Protein AF-A0A7W3PB83-F1 (afdb_monomer_lite)

Secondary structure (DSSP, 8-state):
--HHHHHHHTT-HHHHHHHHHTT-HHHHHHHHHHTT--HHHHHHHHHHHHH-GGGGT-PPP-

Structure (mmCIF, N/CA/C/O backbone):
data_AF-A0A7W3PB83-F1
#
_entry.id   AF-A0A7W3PB83-F1
#
loop_
_atom_site.group_PDB
_atom_site.id
_atom_site.type_symbol
_atom_site.label_atom_id
_atom_site.label_alt_id
_atom_site.label_comp_id
_atom_site.label_asym_id
_atom_site.label_entity_id
_atom_site.label_seq_id
_atom_site.pdbx_PDB_ins_code
_atom_site.Cartn_x
_atom_site.Cartn_y
_atom_site.Cartn_z
_atom_site.occupancy
_atom_site.B_iso_or_equiv
_atom_site.auth_seq_id
_atom_site.auth_comp_id
_atom_site.auth_asym_id
_atom_site.auth_atom_id
_atom_site.pdbx_PDB_model_num
ATOM 1 N N . MET A 1 1 ? 1.230 -3.157 15.568 1.00 74.12 1 MET A N 1
ATOM 2 C CA . MET A 1 1 ? 0.532 -3.738 14.410 1.00 74.12 1 MET A CA 1
ATOM 3 C C . MET A 1 1 ? 1.193 -3.237 13.133 1.00 74.12 1 MET A C 1
ATOM 5 O O . MET A 1 1 ? 1.370 -2.029 12.993 1.00 74.12 1 MET A O 1
ATOM 9 N N . THR A 1 2 ? 1.614 -4.144 12.259 1.00 88.88 2 THR A N 1
ATOM 10 C CA . THR A 1 2 ? 2.214 -3.860 10.948 1.00 88.88 2 THR A CA 1
ATOM 11 C C . THR A 1 2 ? 1.148 -3.426 9.932 1.00 88.88 2 THR A C 1
ATOM 13 O O . THR A 1 2 ? -0.052 -3.512 10.193 1.00 88.88 2 THR A O 1
ATOM 16 N N . VAL A 1 3 ? 1.569 -2.937 8.758 1.00 88.25 3 VAL A N 1
ATOM 17 C CA . VAL A 1 3 ? 0.644 -2.586 7.663 1.00 88.25 3 VAL A CA 1
ATOM 18 C C . VAL A 1 3 ? -0.143 -3.813 7.195 1.00 88.25 3 VAL A C 1
ATOM 20 O O . VAL A 1 3 ? -1.362 -3.730 7.091 1.00 88.25 3 VAL A O 1
ATOM 23 N N . ASN A 1 4 ? 0.520 -4.957 7.001 1.00 88.75 4 ASN A N 1
ATOM 24 C CA . ASN A 1 4 ? -0.142 -6.191 6.566 1.00 88.75 4 ASN A CA 1
ATOM 25 C C . ASN A 1 4 ? -1.173 -6.678 7.583 1.00 88.75 4 ASN A C 1
ATOM 27 O O . ASN A 1 4 ? -2.278 -7.037 7.198 1.00 88.75 4 ASN A O 1
ATOM 31 N N . GLU A 1 5 ? -0.861 -6.627 8.879 1.00 92.56 5 GLU A N 1
ATOM 32 C CA . GLU A 1 5 ? -1.830 -6.984 9.924 1.00 92.56 5 GLU A CA 1
ATOM 33 C C . GLU A 1 5 ? -3.068 -6.077 9.883 1.00 92.56 5 GLU A C 1
ATOM 35 O O . GLU A 1 5 ? -4.190 -6.565 10.008 1.00 92.56 5 GLU A O 1
ATOM 40 N N . ARG A 1 6 ? -2.887 -4.770 9.636 1.00 94.00 6 ARG A N 1
ATOM 41 C CA . ARG A 1 6 ? -4.015 -3.845 9.441 1.00 94.00 6 ARG A CA 1
ATOM 42 C C . ARG A 1 6 ? -4.8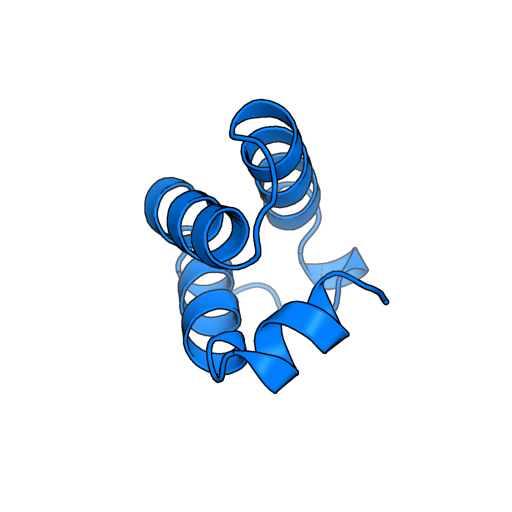36 -4.179 8.198 1.00 94.00 6 ARG A C 1
ATOM 44 O O . ARG A 1 6 ? -6.060 -4.149 8.262 1.00 94.00 6 ARG A O 1
ATOM 51 N N . LEU A 1 7 ? -4.178 -4.495 7.084 1.00 94.44 7 LEU A N 1
ATOM 52 C CA . LEU A 1 7 ? -4.841 -4.870 5.832 1.00 94.44 7 LEU A CA 1
ATOM 53 C C . LEU A 1 7 ? -5.630 -6.174 5.977 1.00 94.44 7 LEU A C 1
ATOM 55 O O . LEU A 1 7 ? -6.756 -6.256 5.493 1.00 94.44 7 LEU A O 1
ATOM 59 N N . VAL A 1 8 ? -5.075 -7.167 6.676 1.00 94.50 8 VAL A N 1
ATOM 60 C CA . VAL A 1 8 ? -5.758 -8.429 6.991 1.00 94.50 8 VAL A CA 1
ATOM 61 C C . VAL A 1 8 ? -6.977 -8.173 7.870 1.00 94.50 8 VAL A C 1
ATOM 63 O O . VAL A 1 8 ? -8.070 -8.621 7.532 1.00 94.50 8 VAL A O 1
ATOM 66 N N . ALA A 1 9 ? -6.823 -7.405 8.953 1.00 94.69 9 ALA A N 1
ATOM 67 C CA . ALA A 1 9 ? -7.928 -7.073 9.852 1.00 94.69 9 ALA A CA 1
ATOM 68 C C . ALA A 1 9 ? -9.060 -6.302 9.147 1.00 94.69 9 ALA A C 1
ATOM 70 O O . ALA A 1 9 ? -10.225 -6.464 9.501 1.00 94.69 9 ALA A O 1
ATOM 71 N N . ALA A 1 10 ? -8.725 -5.491 8.139 1.00 95.00 10 ALA A N 1
ATOM 72 C CA . ALA A 1 10 ? -9.683 -4.742 7.330 1.00 95.00 10 ALA A CA 1
ATOM 73 C C . ALA A 1 10 ? -10.246 -5.527 6.126 1.00 95.00 10 ALA A C 1
ATOM 75 O O . ALA A 1 10 ? -11.102 -5.005 5.417 1.00 95.00 10 ALA A O 1
ATOM 76 N N . GLY A 1 11 ? -9.769 -6.749 5.852 1.00 96.12 11 GLY A N 1
ATOM 77 C CA . GLY A 1 11 ? -10.162 -7.516 4.662 1.00 96.12 11 GLY A CA 1
ATOM 78 C C . GLY A 1 11 ? -9.678 -6.914 3.334 1.00 96.12 11 GLY A C 1
ATOM 79 O O . GLY A 1 11 ? -10.224 -7.227 2.280 1.00 96.12 11 GLY A O 1
ATOM 80 N N . LEU A 1 12 ? -8.657 -6.052 3.372 1.00 96.88 12 LEU A N 1
ATOM 81 C CA . LEU A 1 12 ? -8.148 -5.298 2.221 1.00 96.88 12 LEU A CA 1
ATOM 82 C C . LEU A 1 12 ? -6.898 -5.914 1.580 1.00 96.88 12 LEU A C 1
ATOM 84 O O . LEU A 1 12 ? -6.445 -5.412 0.553 1.00 96.88 12 LEU A O 1
ATOM 88 N N . LEU A 1 13 ? -6.345 -6.993 2.151 1.00 93.94 13 LEU A N 1
ATOM 89 C CA . LEU A 1 13 ? -5.101 -7.605 1.664 1.00 93.94 13 LEU A CA 1
ATOM 90 C C . LEU A 1 13 ? -5.185 -7.999 0.178 1.00 93.94 13 LEU A C 1
ATOM 92 O O . LEU A 1 13 ? -4.314 -7.627 -0.593 1.00 93.94 13 LEU A O 1
ATOM 96 N N . GLY A 1 14 ? -6.277 -8.633 -0.260 1.00 94.12 14 GLY A N 1
ATOM 97 C CA . GLY A 1 14 ? -6.434 -9.000 -1.674 1.00 94.12 14 GLY A CA 1
ATOM 98 C C . GLY A 1 14 ? -6.540 -7.795 -2.621 1.00 94.12 14 GLY A C 1
ATOM 99 O O . GLY A 1 14 ? -6.072 -7.856 -3.754 1.00 94.12 14 GLY A O 1
ATOM 100 N N . GLN A 1 15 ? -7.123 -6.679 -2.166 1.00 95.94 15 GLN A N 1
ATOM 101 C CA . GLN A 1 15 ? -7.198 -5.449 -2.964 1.00 95.94 15 GLN A CA 1
ATOM 102 C C . GLN A 1 15 ? -5.840 -4.742 -3.036 1.00 95.94 15 GLN A C 1
ATOM 104 O O . GLN A 1 15 ? -5.505 -4.158 -4.065 1.00 95.94 15 GLN A O 1
ATOM 109 N N . TRP A 1 16 ? -5.073 -4.797 -1.946 1.00 95.12 16 TRP A N 1
ATOM 110 C CA . TRP A 1 16 ? -3.690 -4.343 -1.904 1.00 95.12 16 TRP A CA 1
ATOM 111 C C . TRP A 1 16 ? -2.824 -5.136 -2.886 1.00 95.12 16 TRP A C 1
ATOM 113 O O . TRP A 1 16 ? -2.196 -4.522 -3.746 1.00 95.12 16 TRP A O 1
ATOM 123 N N . ASP A 1 17 ? -2.861 -6.469 -2.820 1.00 93.81 17 ASP A N 1
ATOM 124 C CA . ASP A 1 17 ? -2.037 -7.326 -3.674 1.00 93.81 17 ASP A CA 1
ATOM 125 C C . ASP A 1 17 ? -2.355 -7.105 -5.157 1.00 93.81 17 ASP A C 1
ATOM 127 O O . ASP A 1 17 ? -1.461 -6.815 -5.948 1.00 93.81 17 ASP A O 1
ATOM 131 N N . ALA A 1 18 ? -3.643 -7.090 -5.520 1.00 94.06 18 ALA A N 1
ATOM 132 C CA . ALA A 1 18 ? -4.070 -6.819 -6.891 1.00 94.06 18 ALA A CA 1
ATOM 133 C C . ALA A 1 18 ? -3.634 -5.430 -7.396 1.00 94.06 18 ALA A C 1
ATOM 135 O O . ALA A 1 18 ? -3.312 -5.269 -8.573 1.00 94.06 18 ALA A O 1
ATOM 136 N N . ALA A 1 19 ? -3.623 -4.413 -6.525 1.00 94.94 19 ALA A N 1
ATOM 137 C CA . ALA A 1 19 ? -3.177 -3.072 -6.892 1.00 94.94 19 ALA A CA 1
ATOM 138 C C . ALA A 1 19 ? -1.662 -3.011 -7.135 1.00 94.94 19 ALA A C 1
ATOM 140 O O . ALA A 1 19 ? -1.230 -2.331 -8.066 1.00 94.94 19 ALA A O 1
ATOM 141 N N . ILE A 1 20 ? -0.866 -3.714 -6.323 1.00 94.94 20 ILE A N 1
ATOM 142 C CA . ILE A 1 20 ? 0.587 -3.790 -6.501 1.00 94.94 20 ILE A CA 1
ATOM 143 C C . ILE A 1 20 ? 0.944 -4.602 -7.748 1.00 94.94 20 ILE A C 1
ATOM 145 O O . ILE A 1 20 ? 1.747 -4.126 -8.551 1.00 94.94 20 ILE A O 1
ATOM 149 N N . ASP A 1 21 ? 0.296 -5.747 -7.969 1.00 92.44 21 ASP A N 1
ATOM 150 C CA . ASP A 1 21 ? 0.512 -6.587 -9.154 1.00 92.44 21 ASP A CA 1
ATOM 151 C C . ASP A 1 21 ? 0.169 -5.847 -10.456 1.00 92.44 21 ASP A C 1
ATOM 153 O O . ASP A 1 21 ? 0.883 -5.956 -11.453 1.00 92.44 21 ASP A O 1
ATOM 157 N N . ALA A 1 22 ? -0.892 -5.034 -10.445 1.00 92.75 22 ALA A N 1
ATOM 158 C CA . ALA A 1 22 ? -1.273 -4.192 -11.579 1.00 92.75 22 ALA A CA 1
ATOM 159 C C . ALA A 1 22 ? -0.412 -2.921 -11.730 1.00 92.75 22 ALA A C 1
ATOM 161 O O . ALA A 1 22 ? -0.574 -2.183 -12.704 1.00 92.75 22 ALA A O 1
ATOM 162 N N . GLY A 1 23 ? 0.456 -2.610 -10.760 1.00 93.81 23 GLY A N 1
ATOM 163 C CA . GLY A 1 23 ? 1.193 -1.346 -10.710 1.00 93.81 23 GLY A CA 1
ATOM 164 C C . GLY A 1 23 ? 0.304 -0.106 -10.524 1.00 93.81 23 GLY A C 1
ATOM 165 O O . GLY A 1 23 ? 0.744 1.014 -10.798 1.00 93.81 23 GLY A O 1
ATOM 166 N N . ASP A 1 24 ? -0.945 -0.261 -10.061 1.00 95.94 24 ASP A N 1
ATOM 167 C CA . ASP A 1 24 ? -1.868 0.857 -9.836 1.00 95.94 24 ASP A CA 1
ATOM 168 C C . ASP A 1 24 ? -1.543 1.560 -8.515 1.00 95.94 24 ASP A C 1
ATOM 170 O O . ASP A 1 24 ? -2.176 1.369 -7.470 1.00 95.94 24 ASP A O 1
ATOM 174 N N . ARG A 1 25 ? -0.554 2.451 -8.594 1.00 96.31 25 ARG A N 1
ATOM 175 C CA . ARG A 1 25 ? -0.121 3.316 -7.494 1.00 96.31 25 ARG A CA 1
ATOM 176 C C . ARG A 1 25 ? -1.288 4.027 -6.808 1.00 96.31 25 ARG A C 1
ATOM 178 O O . ARG A 1 25 ? -1.315 4.151 -5.585 1.00 96.31 25 ARG A O 1
ATOM 185 N N . ARG A 1 26 ? -2.247 4.545 -7.580 1.00 96.62 26 ARG A N 1
ATOM 186 C CA . ARG A 1 26 ? -3.350 5.348 -7.038 1.00 96.62 26 ARG A CA 1
ATOM 187 C C . ARG A 1 26 ? -4.288 4.474 -6.213 1.00 96.62 26 ARG A C 1
ATOM 189 O O . ARG A 1 26 ? -4.727 4.907 -5.147 1.00 96.62 26 ARG A O 1
ATOM 196 N N . LEU A 1 27 ? -4.601 3.276 -6.700 1.00 96.25 27 LEU A N 1
ATOM 197 C CA . LEU A 1 27 ? -5.413 2.314 -5.964 1.00 96.25 27 LEU A CA 1
ATOM 198 C C . LEU A 1 27 ? -4.685 1.827 -4.706 1.00 96.25 27 LEU A C 1
ATOM 200 O O . LEU A 1 27 ? -5.276 1.858 -3.629 1.00 96.25 27 LEU A O 1
ATOM 204 N N . ALA A 1 28 ? -3.400 1.486 -4.811 1.00 96.38 28 ALA A N 1
ATOM 205 C CA . ALA A 1 28 ? -2.594 1.034 -3.679 1.00 96.38 28 ALA A CA 1
ATOM 206 C C . ALA A 1 28 ? -2.547 2.079 -2.543 1.00 96.38 28 ALA A C 1
ATOM 208 O O . ALA A 1 28 ? -2.756 1.747 -1.376 1.00 96.38 28 ALA A O 1
ATOM 209 N N . ILE A 1 29 ? -2.384 3.369 -2.872 1.00 97.38 29 ILE A N 1
ATOM 210 C CA . ILE A 1 29 ? -2.420 4.460 -1.879 1.00 97.38 29 ILE A CA 1
ATOM 211 C C . ILE A 1 29 ? -3.785 4.539 -1.193 1.00 97.38 29 ILE A C 1
ATOM 213 O O . ILE A 1 29 ? -3.852 4.653 0.032 1.00 97.38 29 ILE A O 1
ATOM 217 N N . LYS A 1 30 ? -4.880 4.454 -1.961 1.00 96.81 30 LYS A N 1
ATOM 218 C CA . LYS A 1 30 ? -6.240 4.477 -1.401 1.00 96.81 30 LYS A CA 1
ATOM 219 C C . LYS A 1 30 ? -6.481 3.316 -0.441 1.00 96.81 30 LYS A C 1
ATOM 221 O O . LYS A 1 30 ? -7.160 3.504 0.563 1.00 96.81 30 LYS A O 1
ATOM 226 N N . VAL A 1 31 ? -5.941 2.134 -0.733 1.00 96.88 31 VAL A N 1
ATOM 227 C CA . VAL A 1 31 ? -6.044 0.970 0.157 1.00 96.88 31 VAL A CA 1
ATOM 228 C C . VAL A 1 31 ? -5.302 1.227 1.474 1.00 96.88 31 VAL A C 1
ATOM 230 O O . VAL A 1 31 ? -5.865 1.008 2.544 1.00 96.88 31 VAL A O 1
ATOM 233 N N . LEU A 1 32 ? -4.089 1.790 1.432 1.00 96.06 32 LEU A N 1
ATOM 234 C CA . LEU A 1 32 ? -3.345 2.120 2.656 1.00 96.06 32 LEU A CA 1
ATOM 235 C C . LEU A 1 32 ? -4.009 3.225 3.491 1.00 96.06 32 LEU A C 1
ATOM 237 O O . LEU A 1 32 ? -3.996 3.172 4.720 1.00 96.06 32 LEU A O 1
ATOM 241 N N . GLN A 1 33 ? -4.638 4.210 2.851 1.00 96.50 33 GLN A N 1
ATOM 242 C CA . GLN A 1 33 ? -5.381 5.255 3.561 1.00 96.50 33 GLN A CA 1
ATOM 243 C C . GLN A 1 33 ? -6.585 4.699 4.339 1.00 96.50 33 GLN A C 1
ATOM 2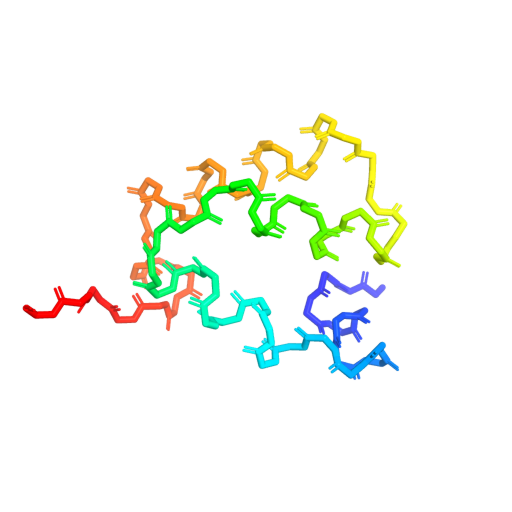45 O O . GLN A 1 33 ? -6.902 5.207 5.413 1.00 96.50 33 GLN A O 1
ATOM 250 N N . GLN A 1 34 ? -7.218 3.623 3.854 1.00 95.19 34 GLN A N 1
ATOM 251 C CA . GLN A 1 34 ? -8.321 2.961 4.564 1.00 95.19 34 GLN A CA 1
ATOM 252 C C . GLN A 1 34 ? -7.874 2.288 5.868 1.00 95.19 34 GLN A C 1
ATOM 254 O O . GLN A 1 34 ? -8.681 2.120 6.777 1.00 95.19 34 GLN A O 1
ATOM 259 N N . VAL A 1 35 ? -6.584 1.971 6.004 1.00 93.75 35 VAL A N 1
ATOM 260 C CA . VAL A 1 35 ? -5.994 1.439 7.243 1.00 93.75 35 VAL A CA 1
ATOM 261 C C . VAL A 1 35 ? -5.284 2.511 8.077 1.00 93.75 35 VAL A C 1
ATOM 263 O O . VAL A 1 35 ? -4.316 2.229 8.788 1.00 93.75 35 VAL A O 1
ATOM 266 N N . ALA A 1 36 ? -5.790 3.747 8.005 1.00 88.12 36 ALA A N 1
ATOM 267 C CA . ALA A 1 36 ? -5.353 4.907 8.782 1.00 88.12 36 ALA A CA 1
ATOM 268 C C . ALA A 1 36 ? -3.885 5.325 8.565 1.00 88.12 36 ALA A C 1
ATOM 270 O O . ALA A 1 36 ? -3.281 5.954 9.436 1.00 88.12 36 ALA A O 1
ATOM 271 N N . MET A 1 37 ? -3.295 5.013 7.406 1.00 91.25 37 MET A N 1
ATOM 272 C CA . MET A 1 37 ? -2.050 5.667 6.998 1.00 91.25 37 MET A CA 1
ATOM 273 C C . MET A 1 37 ? -2.326 7.056 6.428 1.00 91.25 37 MET A C 1
ATOM 275 O O . MET A 1 37 ? -3.268 7.260 5.661 1.00 91.25 37 MET A O 1
ATOM 279 N N . SER A 1 38 ? -1.462 8.012 6.774 1.00 94.25 38 SER A N 1
ATOM 280 C CA . SER A 1 38 ? -1.471 9.333 6.149 1.00 94.25 38 SER A CA 1
ATOM 281 C C . SER A 1 38 ? -1.197 9.220 4.647 1.00 94.25 38 SER A C 1
ATOM 283 O O . SER A 1 38 ? -0.578 8.259 4.180 1.00 94.25 38 SER A O 1
ATOM 285 N N . ALA A 1 39 ? -1.637 10.222 3.883 1.00 92.38 39 ALA A N 1
ATOM 286 C CA . ALA A 1 39 ? -1.410 10.262 2.441 1.00 92.38 39 ALA A CA 1
ATOM 287 C C . ALA A 1 39 ? 0.082 10.174 2.081 1.00 92.38 39 ALA A C 1
ATOM 289 O O . ALA A 1 39 ? 0.442 9.401 1.196 1.00 92.38 39 ALA A O 1
ATOM 290 N N . ASP A 1 40 ? 0.940 10.884 2.816 1.00 95.25 40 ASP A N 1
ATOM 291 C CA . ASP A 1 40 ? 2.382 10.911 2.557 1.00 95.25 40 ASP A CA 1
ATOM 292 C C . ASP A 1 40 ? 3.043 9.564 2.861 1.00 95.25 40 ASP A C 1
ATOM 294 O O . ASP A 1 40 ? 3.812 9.046 2.051 1.00 95.25 40 ASP A O 1
ATOM 298 N N . SER A 1 41 ? 2.704 8.938 3.995 1.00 94.44 41 SER A N 1
ATOM 299 C CA . SER A 1 41 ? 3.242 7.617 4.338 1.00 94.44 41 SER A CA 1
ATOM 300 C C . SER A 1 41 ? 2.728 6.530 3.395 1.00 94.44 41 SER A C 1
ATOM 302 O O . SER A 1 41 ? 3.475 5.608 3.066 1.00 94.44 41 SER A O 1
ATOM 304 N N . ALA A 1 42 ? 1.476 6.628 2.937 1.00 95.62 42 ALA A N 1
ATOM 305 C CA . ALA A 1 42 ? 0.909 5.732 1.932 1.00 95.62 42 ALA A CA 1
ATOM 306 C C . ALA A 1 42 ? 1.620 5.864 0.590 1.00 95.62 42 ALA A C 1
ATOM 308 O O . ALA A 1 42 ? 2.035 4.851 0.032 1.00 95.62 42 ALA A O 1
ATOM 309 N N . ALA A 1 43 ? 1.828 7.092 0.115 1.00 96.62 43 ALA A N 1
ATOM 310 C CA . ALA A 1 43 ? 2.583 7.354 -1.101 1.00 96.62 43 ALA A CA 1
ATOM 311 C C . ALA A 1 43 ? 4.004 6.781 -1.017 1.00 96.62 43 ALA A C 1
ATOM 313 O O . ALA A 1 43 ? 4.371 5.967 -1.857 1.00 96.62 43 ALA A O 1
ATOM 314 N N . ALA A 1 4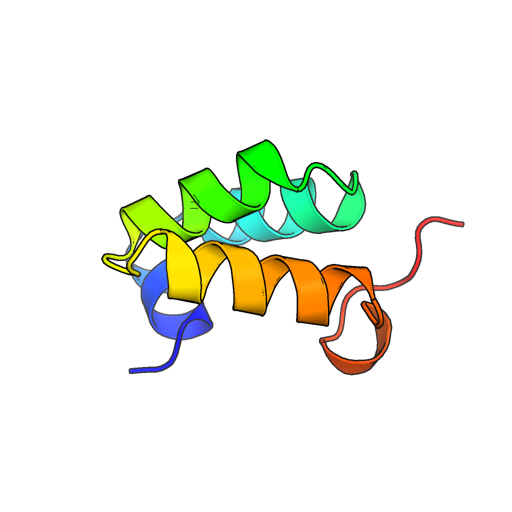4 ? 4.754 7.113 0.038 1.00 95.94 44 ALA A N 1
ATOM 315 C CA . ALA A 1 44 ? 6.126 6.638 0.215 1.00 95.94 44 ALA A CA 1
ATOM 316 C C . ALA A 1 44 ? 6.221 5.104 0.290 1.00 95.94 44 ALA A C 1
ATOM 318 O O . ALA A 1 44 ? 7.135 4.507 -0.275 1.00 95.94 44 ALA A O 1
ATOM 319 N N . THR A 1 45 ? 5.263 4.457 0.962 1.00 94.38 45 THR A N 1
ATOM 320 C CA . THR A 1 45 ? 5.215 2.991 1.068 1.00 94.38 45 THR A CA 1
ATOM 321 C C . THR A 1 45 ? 4.954 2.350 -0.289 1.00 94.38 45 THR A C 1
ATOM 323 O O . THR A 1 45 ? 5.663 1.426 -0.674 1.00 94.38 45 THR A O 1
ATOM 326 N N . VAL A 1 46 ? 3.964 2.848 -1.030 1.00 95.88 46 VAL A N 1
ATOM 327 C CA . VAL A 1 46 ? 3.643 2.334 -2.367 1.00 95.88 46 VAL A CA 1
ATOM 328 C C . VAL A 1 46 ? 4.805 2.555 -3.326 1.00 95.88 46 VAL A C 1
ATOM 330 O O . VAL A 1 46 ? 5.161 1.638 -4.056 1.00 95.88 46 VAL A O 1
ATOM 333 N N . ASP A 1 47 ? 5.437 3.727 -3.289 1.00 95.94 47 ASP A N 1
ATOM 334 C CA . ASP A 1 47 ? 6.584 4.041 -4.142 1.00 95.94 47 ASP A CA 1
ATOM 335 C C . ASP A 1 47 ? 7.762 3.097 -3.868 1.00 95.94 47 ASP A C 1
ATOM 337 O O . ASP A 1 47 ? 8.365 2.576 -4.806 1.00 95.94 47 ASP A O 1
ATOM 341 N N . ALA A 1 48 ? 8.047 2.801 -2.595 1.00 95.12 48 ALA A N 1
ATOM 342 C CA . ALA A 1 48 ? 9.075 1.834 -2.217 1.00 95.12 48 ALA A CA 1
ATOM 343 C C . ALA A 1 48 ? 8.747 0.410 -2.699 1.00 95.12 48 ALA A C 1
ATOM 345 O O . ALA A 1 48 ? 9.621 -0.277 -3.232 1.00 95.12 48 ALA A O 1
ATOM 346 N N . VAL A 1 49 ? 7.488 -0.024 -2.554 1.00 94.00 49 VAL A N 1
ATOM 347 C CA . VAL A 1 49 ? 7.042 -1.352 -3.000 1.00 94.00 49 VAL A CA 1
ATOM 348 C C . VAL A 1 49 ? 7.128 -1.474 -4.517 1.00 94.00 49 VAL A C 1
ATOM 350 O O . VAL A 1 49 ? 7.718 -2.429 -5.011 1.00 94.00 49 VAL A O 1
ATOM 353 N N . LEU A 1 50 ? 6.623 -0.492 -5.265 1.00 93.12 50 LEU A N 1
ATOM 354 C CA . LEU A 1 50 ? 6.653 -0.506 -6.730 1.00 93.12 50 LEU A CA 1
ATOM 355 C C . LEU A 1 50 ? 8.075 -0.389 -7.295 1.00 93.12 50 LEU A C 1
ATOM 357 O O . LEU A 1 50 ? 8.358 -0.946 -8.355 1.00 93.12 50 LEU A O 1
ATOM 361 N N . ALA A 1 51 ? 8.989 0.286 -6.592 1.00 94.50 51 ALA A N 1
ATOM 362 C CA . ALA A 1 51 ? 10.394 0.355 -6.984 1.00 94.50 51 ALA A CA 1
ATOM 363 C C . ALA A 1 51 ? 11.127 -0.987 -6.821 1.00 94.50 51 ALA A C 1
ATOM 365 O O . ALA A 1 51 ? 12.110 -1.247 -7.519 1.00 94.50 51 ALA A O 1
ATOM 366 N N . SER A 1 52 ? 10.698 -1.848 -5.893 1.00 91.69 52 SER A N 1
ATOM 367 C CA . SER A 1 52 ? 11.319 -3.161 -5.660 1.00 91.69 52 SER A CA 1
ATOM 368 C C . SER A 1 52 ? 10.311 -4.227 -5.202 1.00 91.69 52 SER A C 1
ATOM 370 O O . SER A 1 52 ? 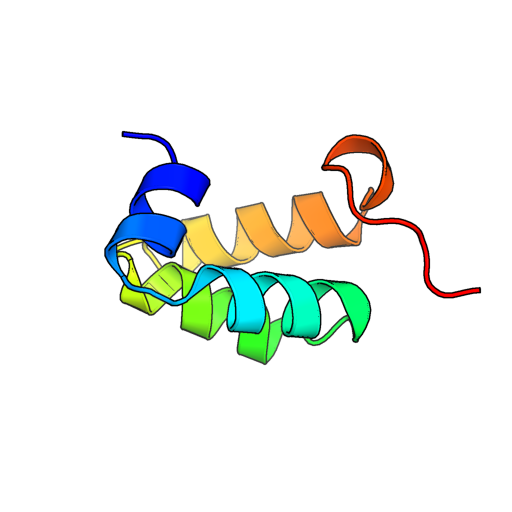10.437 -4.742 -4.089 1.00 91.69 52 SER A O 1
ATOM 372 N N . PRO A 1 53 ? 9.355 -4.639 -6.060 1.00 88.38 53 PRO A N 1
ATOM 373 C CA . PRO A 1 53 ? 8.248 -5.511 -5.650 1.00 88.38 53 PRO A CA 1
ATOM 374 C C . PRO A 1 53 ? 8.724 -6.845 -5.060 1.00 88.38 53 PRO A C 1
ATOM 376 O O . PRO A 1 53 ? 8.234 -7.283 -4.021 1.00 88.38 53 PRO A O 1
ATOM 379 N N . SER A 1 54 ? 9.779 -7.429 -5.639 1.00 89.00 54 SER A N 1
ATOM 380 C CA . SER A 1 54 ? 10.357 -8.702 -5.194 1.00 89.00 54 SER A CA 1
ATOM 381 C C . SER A 1 54 ? 10.951 -8.652 -3.785 1.00 89.00 54 SER A C 1
ATOM 383 O O . SER A 1 54 ? 10.919 -9.658 -3.084 1.00 89.00 54 SER A O 1
ATOM 385 N N . TYR A 1 55 ? 11.476 -7.499 -3.350 1.00 89.56 55 TYR A N 1
ATOM 386 C CA . TYR A 1 55 ? 11.954 -7.325 -1.973 1.00 89.56 55 TYR A CA 1
ATOM 387 C C . TYR A 1 55 ? 10.793 -7.404 -0.969 1.00 89.56 55 TYR A C 1
ATOM 389 O O . TYR A 1 55 ? 10.959 -7.912 0.136 1.00 89.56 55 TYR A O 1
ATOM 397 N N . TYR A 1 56 ? 9.607 -6.953 -1.382 1.00 88.06 56 TYR A N 1
ATOM 398 C CA . TYR A 1 56 ? 8.377 -6.973 -0.592 1.00 88.06 56 TYR A CA 1
ATOM 399 C C . TYR A 1 56 ? 7.507 -8.217 -0.831 1.00 88.06 56 TYR A C 1
ATOM 401 O O . TYR A 1 56 ? 6.387 -8.275 -0.333 1.00 88.06 56 TYR A O 1
ATOM 409 N N . GLY A 1 57 ? 8.015 -9.221 -1.554 1.00 86.69 57 GLY A N 1
ATOM 410 C CA . GLY A 1 57 ? 7.313 -10.487 -1.786 1.00 86.69 57 GLY A CA 1
ATOM 411 C C . GLY A 1 57 ? 6.302 -10.475 -2.936 1.00 86.69 57 GLY A C 1
ATOM 412 O O . GLY A 1 57 ? 5.606 -11.469 -3.117 1.00 86.69 57 GLY A O 1
ATOM 413 N N . PHE A 1 58 ? 6.251 -9.406 -3.735 1.00 85.25 58 PHE A N 1
ATOM 414 C CA . PHE A 1 58 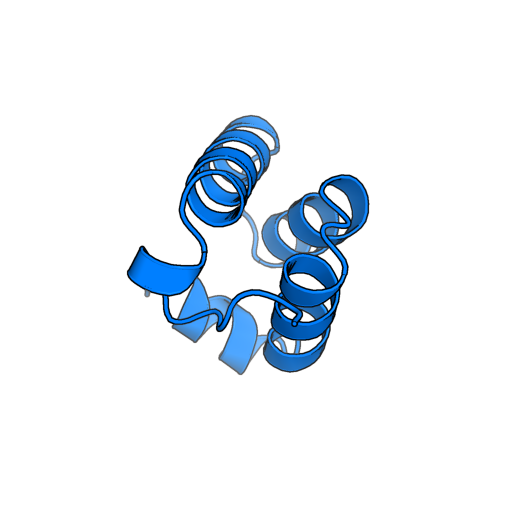? 5.443 -9.344 -4.952 1.00 85.25 58 PHE A CA 1
ATOM 415 C C . PHE A 1 58 ? 6.248 -9.889 -6.140 1.00 85.25 58 PHE A C 1
ATOM 417 O O . PHE A 1 58 ? 7.278 -9.300 -6.502 1.00 85.25 58 PHE A O 1
ATOM 424 N N . PRO A 1 59 ? 5.847 -11.021 -6.746 1.00 73.38 59 PRO A N 1
ATOM 425 C CA . PRO A 1 59 ? 6.487 -11.504 -7.961 1.00 73.38 59 PRO A CA 1
ATOM 426 C C . PRO A 1 59 ? 6.283 -10.462 -9.066 1.00 73.38 59 PRO A C 1
ATOM 428 O O . PRO A 1 59 ? 5.196 -9.912 -9.212 1.00 73.38 59 PRO A O 1
ATOM 431 N N . ARG A 1 60 ? 7.328 -10.147 -9.845 1.00 60.16 60 ARG A N 1
ATOM 432 C CA . ARG A 1 60 ? 7.141 -9.240 -10.987 1.00 60.16 60 ARG A CA 1
ATOM 433 C C . ARG A 1 60 ? 6.111 -9.863 -11.937 1.00 60.16 60 ARG A C 1
ATOM 435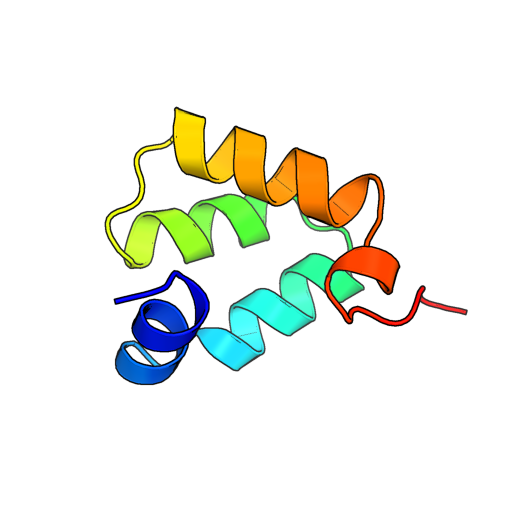 O O . ARG A 1 60 ? 6.243 -11.061 -12.210 1.00 60.16 60 ARG A O 1
ATOM 442 N N . PRO A 1 61 ? 5.143 -9.090 -12.465 1.00 56.62 61 PRO A N 1
ATOM 443 C CA . PRO A 1 61 ? 4.344 -9.575 -13.578 1.00 56.62 61 PRO A CA 1
ATOM 444 C C . PRO A 1 61 ? 5.311 -9.953 -14.708 1.00 56.62 61 PRO A C 1
ATOM 446 O O . PRO A 1 61 ? 6.265 -9.218 -14.988 1.00 56.62 61 PRO A O 1
ATOM 449 N N . SER A 1 62 ? 5.127 -11.163 -15.237 1.00 53.50 62 SER A N 1
ATOM 450 C CA . SER A 1 62 ? 5.921 -11.706 -16.347 1.00 53.50 62 SER A CA 1
ATOM 451 C C . SER A 1 62 ? 5.537 -11.048 -17.662 1.00 53.50 62 SER A C 1
ATOM 453 O O . SER A 1 62 ? 4.363 -10.636 -17.794 1.00 53.50 62 SER A O 1
#

Sequence (62 aa):
MTVNERLVAAGLLGQWDAAIDAGDRRLAIKVLQQVAMSADSAAATVDAVLASPSYYGFPRPS

Radius of gyration: 10.63 Å; chains: 1; bounding box: 22×23×31 Å

pLDDT: mean 91.25, std 9.01, range [53.5, 97.38]

Organism: NCBI:txid661491

Foldseek 3Di:
DDLCVLCVVVVNNVQLLVCLQVVVLVSNLVSSVVSVDDSVRSNVVSVVCNVPVVVVVRDHDD